Protein AF-A0A3D0FMK3-F1 (afdb_monomer_lite)

Secondary structure (DSSP, 8-state):
-----------TT--EEETTEEE-TT---EEEEETTS-EEEEE--SEEE--S-SEEEEEETTEEEEEE-

Radius of gyration: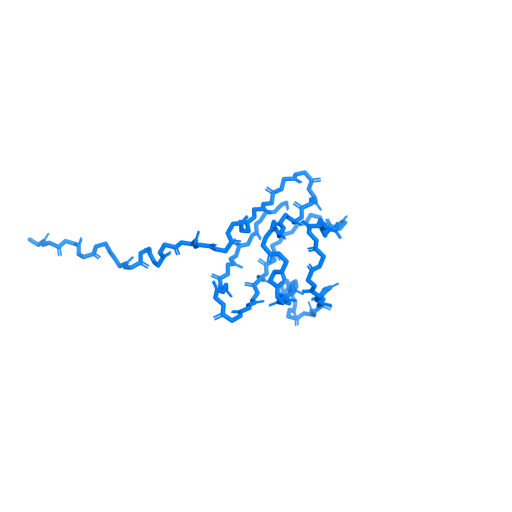 13.11 Å; chains: 1; bounding box: 31×27×36 Å

Structure (mmCIF, N/CA/C/O backbone):
data_AF-A0A3D0FMK3-F1
#
_entry.id   AF-A0A3D0FMK3-F1
#
loop_
_atom_site.group_PDB
_atom_site.id
_atom_site.type_symbol
_atom_site.label_atom_id
_atom_site.label_alt_id
_atom_site.label_comp_id
_atom_site.label_asym_id
_atom_site.label_entity_id
_atom_site.label_seq_id
_atom_site.pdbx_PDB_ins_code
_atom_site.Cartn_x
_atom_site.Cartn_y
_atom_site.Cartn_z
_atom_site.occupancy
_atom_site.B_iso_or_equiv
_atom_site.auth_seq_id
_atom_site.auth_comp_id
_atom_site.auth_asym_id
_atom_site.auth_atom_id
_atom_site.pdbx_PDB_model_num
ATOM 1 N N . GLU A 1 1 ? -21.874 14.878 -26.383 1.00 38.22 1 GLU A N 1
ATOM 2 C CA . GLU A 1 1 ? -21.074 15.043 -25.156 1.00 38.22 1 GLU A CA 1
ATOM 3 C C . GLU A 1 1 ? -20.131 13.858 -25.031 1.00 38.22 1 GLU A C 1
ATOM 5 O O . GLU A 1 1 ? -20.555 12.776 -24.646 1.00 38.22 1 GLU A O 1
ATOM 10 N N . GLU A 1 2 ? -18.883 14.030 -25.467 1.00 38.50 2 GLU A N 1
ATOM 11 C CA . GLU A 1 2 ? -17.803 13.077 -25.200 1.00 38.50 2 GLU A CA 1
ATOM 12 C C . GLU A 1 2 ? -17.456 13.180 -23.718 1.00 38.50 2 GLU A C 1
ATOM 14 O O . GLU A 1 2 ? -16.900 14.177 -23.258 1.00 38.50 2 GLU A O 1
ATOM 19 N N . THR A 1 3 ? -17.847 12.175 -22.942 1.00 42.06 3 THR A N 1
ATOM 20 C CA . THR A 1 3 ? -17.400 12.043 -21.560 1.00 42.06 3 THR A CA 1
ATOM 21 C C . THR A 1 3 ? -15.951 11.588 -21.620 1.00 42.06 3 THR A C 1
ATOM 23 O O . THR A 1 3 ? -15.669 10.406 -21.811 1.00 42.06 3 THR A O 1
ATOM 26 N N . SER A 1 4 ? -15.027 12.543 -21.517 1.00 44.00 4 SER A N 1
ATOM 27 C CA . SER A 1 4 ? -13.611 12.274 -21.303 1.00 44.00 4 SER A CA 1
ATOM 28 C C . SER A 1 4 ? -13.485 11.338 -20.105 1.00 44.00 4 SER A C 1
ATOM 30 O O . SER A 1 4 ? -13.685 11.744 -18.958 1.00 44.00 4 SER A O 1
ATOM 32 N N . LEU A 1 5 ? -13.209 10.064 -20.384 1.00 46.72 5 LEU A N 1
ATOM 33 C CA . LEU A 1 5 ? -12.725 9.090 -19.418 1.00 46.72 5 LEU A CA 1
ATOM 34 C C . LEU A 1 5 ? -11.428 9.666 -18.858 1.00 46.72 5 LEU A C 1
ATOM 36 O O . LEU A 1 5 ? -10.364 9.532 -19.456 1.00 46.72 5 LEU A O 1
ATOM 40 N N . ASN A 1 6 ? -11.563 10.409 -17.759 1.00 41.56 6 ASN A N 1
ATOM 41 C CA . ASN A 1 6 ? -10.462 10.996 -17.020 1.00 41.56 6 ASN A CA 1
ATOM 42 C C . ASN A 1 6 ? -9.417 9.913 -16.793 1.00 41.56 6 ASN A C 1
ATOM 44 O O . ASN A 1 6 ? -9.727 8.920 -16.137 1.00 41.56 6 ASN A O 1
ATOM 48 N N . ASN A 1 7 ? -8.236 10.127 -17.382 1.00 41.72 7 ASN A N 1
ATOM 49 C CA . ASN A 1 7 ? -6.965 9.469 -17.110 1.00 41.72 7 ASN A CA 1
ATOM 50 C C . ASN A 1 7 ? -7.074 8.382 -16.038 1.00 41.72 7 ASN A C 1
ATOM 52 O O . ASN A 1 7 ? -6.789 8.612 -14.863 1.00 41.72 7 ASN A O 1
ATOM 56 N N . VAL A 1 8 ? -7.423 7.168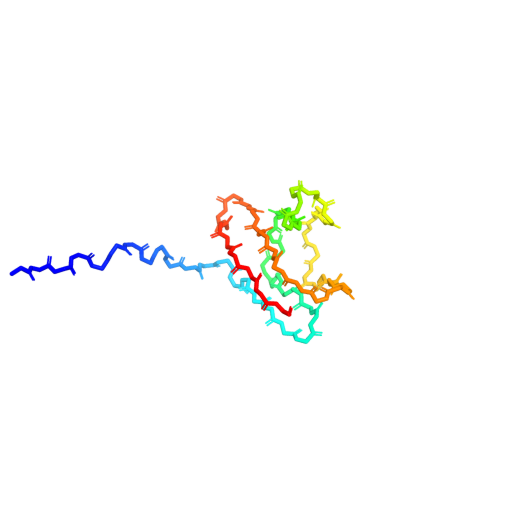 -16.463 1.00 46.62 8 VAL A N 1
ATOM 57 C CA . VAL A 1 8 ? -6.814 6.004 -15.835 1.00 46.62 8 VAL A CA 1
ATOM 58 C C . VAL A 1 8 ? -5.353 6.129 -16.242 1.00 46.62 8 VAL A C 1
ATOM 60 O O . VAL A 1 8 ? -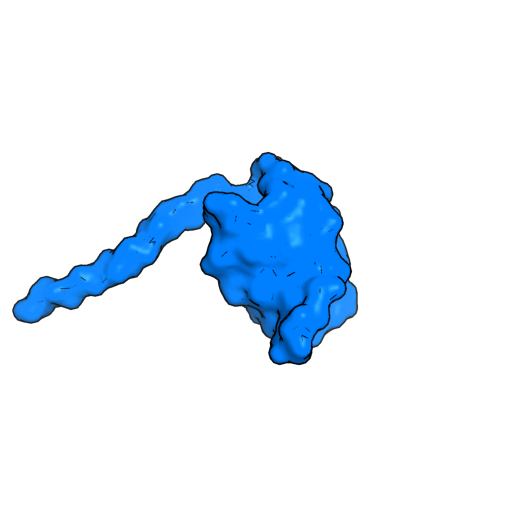4.958 5.659 -17.307 1.00 46.62 8 VAL A O 1
ATOM 63 N N . GLU A 1 9 ? -4.572 6.888 -15.465 1.00 50.66 9 GLU A N 1
ATOM 64 C CA . GLU A 1 9 ? -3.127 6.717 -15.459 1.00 50.66 9 GLU A CA 1
ATOM 65 C C . GLU A 1 9 ? -2.936 5.209 -15.375 1.00 50.66 9 GLU A C 1
ATOM 67 O O . GLU A 1 9 ? -3.419 4.588 -14.427 1.00 50.66 9 GLU A O 1
ATOM 72 N N . ASN A 1 10 ? -2.395 4.613 -16.440 1.00 48.59 10 ASN A N 1
ATOM 73 C CA . ASN A 1 10 ? -2.099 3.191 -16.473 1.00 48.59 10 ASN A CA 1
ATOM 74 C C . ASN A 1 10 ? -1.370 2.888 -15.169 1.00 48.59 10 ASN A C 1
ATOM 76 O O . ASN A 1 10 ? -0.247 3.354 -14.983 1.00 48.59 10 ASN A O 1
ATOM 80 N N . ASP A 1 11 ? -2.032 2.183 -14.255 1.00 58.50 11 ASP A N 1
ATOM 81 C CA . ASP A 1 11 ? -1.439 1.787 -12.992 1.00 58.50 11 ASP A CA 1
ATOM 82 C C . ASP A 1 11 ? -0.355 0.754 -13.321 1.00 58.50 11 ASP A C 1
ATOM 84 O O . ASP A 1 11 ? -0.589 -0.453 -13.362 1.00 58.50 11 ASP A O 1
ATOM 88 N N . THR A 1 12 ? 0.838 1.250 -13.645 1.00 63.03 12 THR A N 1
ATOM 89 C CA . THR A 1 12 ? 2.034 0.457 -13.940 1.00 63.03 12 THR A CA 1
ATOM 90 C C . THR A 1 12 ? 2.707 -0.027 -12.663 1.00 63.03 12 THR A C 1
ATOM 92 O O . THR A 1 12 ? 3.699 -0.754 -12.725 1.00 63.03 12 THR A O 1
ATOM 95 N N . SER A 1 13 ? 2.173 0.340 -11.493 1.00 71.44 13 SER A N 1
ATOM 96 C CA . SER A 1 13 ? 2.781 -0.003 -10.215 1.00 71.44 13 SER A CA 1
ATOM 97 C C . SER A 1 13 ? 2.722 -1.498 -9.922 1.00 71.44 13 SER A C 1
ATOM 99 O O . SER A 1 13 ? 3.576 -2.014 -9.198 1.00 71.44 13 SER A O 1
ATOM 101 N N . GLY A 1 14 ? 1.739 -2.202 -10.497 1.00 80.06 14 GLY A N 1
ATOM 102 C CA . GLY A 1 14 ? 1.470 -3.610 -10.209 1.00 80.06 14 GLY A CA 1
ATOM 103 C C . GLY A 1 14 ? 0.967 -3.848 -8.781 1.00 80.06 14 GLY A C 1
ATOM 104 O O . GLY A 1 14 ? 0.888 -5.000 -8.351 1.00 80.06 14 GLY A O 1
ATOM 105 N N . ILE A 1 15 ? 0.642 -2.781 -8.040 1.00 86.00 15 ILE A N 1
ATOM 106 C CA . ILE A 1 15 ? 0.162 -2.873 -6.666 1.00 86.00 15 ILE A CA 1
ATOM 107 C C . ILE A 1 15 ? -1.226 -3.517 -6.662 1.00 86.00 15 ILE A C 1
ATOM 109 O O . ILE A 1 15 ? -2.154 -3.066 -7.336 1.00 86.00 15 ILE A O 1
ATOM 113 N N . SER A 1 16 ? -1.386 -4.567 -5.866 1.00 87.50 16 SER A N 1
ATOM 114 C CA . SER A 1 16 ? -2.667 -5.253 -5.678 1.00 87.50 16 SER A CA 1
ATOM 115 C C . SER A 1 16 ? -2.840 -5.678 -4.226 1.00 87.50 16 SER A C 1
ATOM 117 O O . SER A 1 16 ? -1.891 -5.648 -3.449 1.00 87.50 16 SER A O 1
ATOM 119 N N . PHE A 1 17 ? -4.065 -6.017 -3.835 1.00 86.25 17 PHE A N 1
ATOM 120 C CA . PHE A 1 17 ? -4.371 -6.426 -2.469 1.00 86.25 17 PHE A CA 1
ATOM 121 C C . PHE A 1 17 ? -5.204 -7.699 -2.483 1.00 86.25 17 PHE A C 1
ATOM 123 O O . PHE A 1 17 ? -6.240 -7.735 -3.147 1.00 86.25 17 PHE A O 1
ATOM 130 N N . ILE A 1 18 ? -4.733 -8.734 -1.788 1.00 85.62 18 ILE A N 1
ATOM 131 C CA . ILE A 1 18 ? -5.342 -10.068 -1.768 1.00 85.62 18 ILE A CA 1
ATOM 132 C C . ILE A 1 18 ? -5.220 -10.623 -0.346 1.00 85.62 18 ILE A C 1
ATOM 134 O O . ILE A 1 18 ? -4.115 -10.688 0.183 1.00 85.62 18 ILE A O 1
ATOM 138 N N . ASP A 1 19 ? -6.345 -10.989 0.275 1.00 83.56 19 ASP A N 1
ATOM 139 C CA . ASP A 1 19 ? -6.411 -11.691 1.571 1.00 83.56 19 ASP A CA 1
ATOM 140 C C . ASP A 1 19 ? -5.519 -11.098 2.684 1.00 83.56 19 ASP A C 1
ATOM 142 O O . ASP A 1 19 ? -4.782 -11.802 3.373 1.00 83.56 19 ASP A O 1
ATOM 146 N N . GLY A 1 20 ? -5.551 -9.773 2.853 1.00 85.50 20 GLY A N 1
ATOM 147 C CA . GLY A 1 20 ? -4.767 -9.079 3.884 1.00 85.50 20 GLY A CA 1
ATOM 148 C C . GLY A 1 20 ? -3.314 -8.787 3.490 1.00 85.50 20 GLY A C 1
ATOM 149 O O . GLY A 1 20 ? -2.559 -8.224 4.286 1.00 85.50 20 GLY A O 1
ATOM 150 N N . VAL A 1 21 ? -2.907 -9.136 2.268 1.00 90.88 21 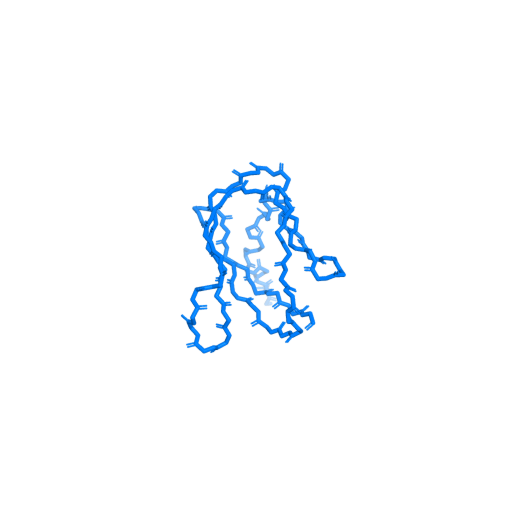VAL A N 1
ATOM 151 C CA . VAL A 1 21 ? -1.560 -8.906 1.743 1.00 90.88 21 VAL A CA 1
ATOM 152 C C . VAL A 1 21 ? -1.601 -7.859 0.636 1.00 90.88 21 VAL A C 1
ATOM 154 O O . VAL A 1 21 ? -2.224 -8.044 -0.409 1.00 90.88 21 VAL A O 1
ATOM 157 N N . LEU A 1 22 ? -0.878 -6.762 0.849 1.00 91.81 22 LEU A N 1
ATOM 158 C CA . LEU A 1 22 ? -0.551 -5.795 -0.188 1.00 91.81 22 LEU A CA 1
ATOM 159 C C . LEU A 1 22 ? 0.655 -6.316 -0.980 1.00 91.81 22 LEU A C 1
ATOM 161 O O . LEU A 1 22 ? 1.755 -6.470 -0.444 1.00 91.81 22 LEU A O 1
ATOM 165 N N . LEU A 1 23 ? 0.433 -6.587 -2.261 1.00 92.88 23 LEU A N 1
ATOM 166 C CA . LEU A 1 23 ? 1.444 -7.018 -3.214 1.00 92.88 23 LEU A CA 1
ATOM 167 C C . LEU A 1 23 ? 2.075 -5.793 -3.876 1.00 92.88 23 LEU A C 1
ATOM 169 O O . LEU A 1 23 ? 1.374 -4.953 -4.434 1.00 92.88 23 LEU A O 1
ATOM 173 N N . ASN A 1 24 ? 3.402 -5.723 -3.840 1.00 92.31 24 ASN A N 1
ATOM 174 C CA . ASN A 1 24 ? 4.230 -4.686 -4.455 1.00 92.31 24 ASN A CA 1
ATOM 175 C C . ASN A 1 24 ? 5.315 -5.357 -5.316 1.00 92.31 24 ASN A C 1
ATOM 177 O O . ASN A 1 24 ? 6.498 -5.357 -4.962 1.00 92.31 24 ASN A O 1
ATOM 181 N N . PRO A 1 25 ? 4.931 -5.999 -6.435 1.00 90.25 25 PRO A N 1
ATOM 182 C CA . PRO A 1 25 ? 5.833 -6.851 -7.214 1.00 90.25 25 PRO A CA 1
ATOM 183 C C . PRO A 1 25 ? 7.060 -6.095 -7.739 1.00 90.25 25 PRO A C 1
ATOM 185 O O . PRO A 1 25 ? 8.139 -6.671 -7.855 1.00 90.25 25 PRO A O 1
ATOM 188 N N . ASN A 1 26 ? 6.915 -4.791 -7.980 1.00 89.94 26 ASN A N 1
ATOM 189 C CA . ASN A 1 26 ? 7.971 -3.923 -8.489 1.00 89.94 26 ASN A CA 1
ATOM 190 C C . ASN A 1 26 ? 8.881 -3.338 -7.395 1.00 89.94 26 ASN A C 1
ATOM 192 O O . ASN A 1 26 ? 9.779 -2.562 -7.716 1.00 89.94 26 ASN A O 1
ATOM 196 N N . ARG A 1 27 ? 8.6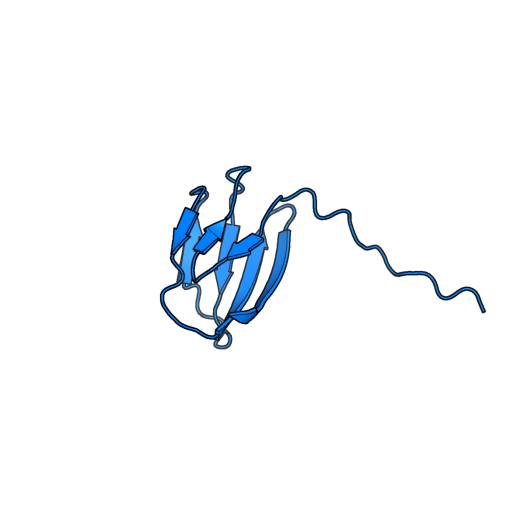67 -3.690 -6.116 1.00 91.50 27 ARG A N 1
ATOM 197 C CA . ARG A 1 27 ? 9.428 -3.168 -4.964 1.00 91.50 27 ARG A CA 1
ATOM 198 C C . ARG A 1 27 ? 9.537 -1.642 -4.983 1.00 91.50 27 ARG A C 1
ATOM 200 O O . ARG A 1 27 ? 10.607 -1.067 -4.770 1.00 91.50 27 ARG A O 1
ATOM 207 N N . LEU A 1 28 ? 8.419 -0.982 -5.275 1.00 91.25 28 LEU A N 1
ATOM 208 C CA . LEU A 1 28 ? 8.331 0.471 -5.242 1.00 91.25 28 LEU A CA 1
ATOM 209 C C . LEU A 1 28 ? 8.424 0.942 -3.794 1.00 91.25 28 LEU A C 1
ATOM 211 O O . LEU A 1 28 ? 7.868 0.305 -2.901 1.00 91.25 28 LEU A O 1
ATOM 215 N N . MET A 1 29 ? 9.098 2.067 -3.564 1.00 93.81 29 MET A N 1
ATOM 216 C CA . MET A 1 29 ? 9.047 2.737 -2.268 1.00 93.81 29 MET A CA 1
ATOM 217 C C . MET A 1 29 ? 7.639 3.303 -2.065 1.00 93.81 29 MET A C 1
ATOM 219 O O . MET A 1 29 ? 7.229 4.211 -2.796 1.00 93.81 29 MET A O 1
ATOM 223 N N . ILE A 1 30 ? 6.906 2.760 -1.095 1.00 93.31 30 ILE A N 1
ATOM 224 C CA . ILE A 1 30 ? 5.524 3.141 -0.802 1.00 93.31 30 ILE A CA 1
ATOM 225 C C . ILE A 1 30 ? 5.323 3.431 0.685 1.00 93.31 30 ILE A C 1
ATOM 227 O O . ILE A 1 30 ? 6.038 2.935 1.556 1.00 93.31 30 ILE A O 1
ATOM 231 N N . SER A 1 31 ? 4.292 4.212 0.979 1.00 94.62 31 SER A N 1
ATOM 232 C CA . SER A 1 31 ? 3.758 4.413 2.321 1.00 94.62 31 SER A CA 1
ATOM 233 C C . SER A 1 31 ? 2.282 4.027 2.349 1.00 94.62 31 SER A C 1
ATOM 235 O O . SER A 1 31 ? 1.538 4.323 1.417 1.00 94.62 31 SER A O 1
ATOM 237 N N . VAL A 1 32 ? 1.853 3.368 3.426 1.00 93.25 32 VAL A N 1
ATOM 238 C CA . VAL A 1 32 ? 0.459 2.949 3.626 1.00 93.25 32 VAL A CA 1
ATOM 239 C C . VAL A 1 32 ? -0.097 3.644 4.857 1.00 93.25 32 VAL A C 1
ATOM 241 O O . VAL A 1 32 ? 0.535 3.637 5.916 1.00 93.25 32 VAL A O 1
ATOM 244 N N . TYR A 1 33 ? -1.289 4.216 4.729 1.00 93.62 33 TYR A N 1
ATOM 245 C CA . TYR A 1 33 ? -1.973 4.962 5.778 1.00 93.62 33 TYR A CA 1
ATOM 246 C C . TYR A 1 33 ? -3.361 4.384 6.034 1.00 93.62 33 TYR A C 1
ATOM 248 O O . TYR A 1 33 ? -4.051 4.001 5.090 1.00 93.62 33 TYR A O 1
ATOM 256 N N . ASN A 1 34 ? -3.783 4.341 7.296 1.00 92.62 34 ASN A N 1
ATOM 257 C CA . ASN A 1 34 ? -5.164 4.016 7.654 1.00 92.62 34 ASN A CA 1
ATOM 258 C C . ASN A 1 34 ? -6.089 5.242 7.498 1.00 92.62 34 ASN A C 1
ATOM 260 O O . ASN A 1 34 ? -5.644 6.353 7.200 1.00 92.62 34 ASN A O 1
ATOM 264 N N . THR A 1 35 ? -7.389 5.059 7.732 1.00 90.56 35 THR A N 1
ATOM 265 C CA . THR A 1 35 ? -8.401 6.131 7.643 1.00 90.56 35 THR A CA 1
ATOM 266 C C . THR A 1 35 ? -8.222 7.259 8.659 1.00 90.56 35 THR A C 1
ATOM 268 O O . THR A 1 35 ? -8.744 8.350 8.446 1.00 90.56 35 THR A O 1
ATOM 271 N N . LEU A 1 36 ? -7.468 7.025 9.736 1.00 93.56 36 LEU A N 1
ATOM 272 C CA . LEU A 1 36 ? -7.104 8.044 10.723 1.00 93.56 36 LEU A CA 1
ATOM 273 C C . LEU A 1 36 ? -5.891 8.880 10.277 1.00 93.56 36 LEU A C 1
ATOM 275 O O . LEU A 1 36 ? -5.438 9.746 11.021 1.00 93.56 36 LEU A O 1
ATOM 279 N N . GLY A 1 37 ? -5.333 8.613 9.091 1.00 91.81 37 GLY A N 1
ATOM 280 C CA . GLY A 1 37 ? -4.128 9.271 8.584 1.00 91.81 37 GLY A CA 1
ATOM 281 C C . GLY A 1 37 ? -2.832 8.763 9.221 1.00 91.81 37 GLY A C 1
ATOM 282 O O . GLY A 1 37 ? -1.769 9.342 9.004 1.00 91.81 37 GLY A O 1
ATOM 283 N N . GLN A 1 38 ? -2.883 7.680 9.999 1.00 94.06 38 GLN A N 1
ATOM 284 C CA . GLN A 1 38 ? -1.697 7.091 10.616 1.00 94.06 38 GLN A CA 1
ATOM 285 C C . GLN A 1 38 ? -0.975 6.205 9.604 1.00 94.06 38 GLN A C 1
ATOM 287 O O . GLN A 1 38 ? -1.594 5.354 8.962 1.00 94.06 38 GLN A O 1
ATOM 292 N N . ARG A 1 39 ? 0.346 6.372 9.489 1.00 94.69 39 ARG A N 1
ATOM 293 C CA . ARG A 1 39 ? 1.181 5.524 8.635 1.00 94.69 39 ARG A CA 1
ATOM 294 C C . ARG A 1 39 ? 1.393 4.167 9.298 1.00 94.69 39 ARG A C 1
ATOM 296 O O . ARG A 1 39 ? 1.995 4.098 10.365 1.00 94.69 39 ARG A O 1
ATOM 303 N N . VAL A 1 40 ? 0.924 3.107 8.650 1.00 93.56 40 VAL A N 1
ATOM 304 C CA . VAL A 1 40 ? 1.032 1.722 9.136 1.00 93.56 40 VAL A CA 1
ATOM 305 C C . VAL A 1 40 ? 2.198 0.969 8.503 1.00 93.56 40 VAL A C 1
ATOM 307 O O . VAL A 1 40 ? 2.661 -0.019 9.060 1.00 93.56 40 VAL A O 1
ATOM 310 N N . TYR A 1 41 ? 2.697 1.445 7.362 1.00 94.38 41 TYR A N 1
ATOM 311 C CA . TYR A 1 41 ? 3.841 0.855 6.678 1.00 94.38 41 TYR A CA 1
ATOM 312 C C . TYR A 1 41 ? 4.590 1.902 5.841 1.00 94.38 41 TYR A C 1
ATOM 314 O O . TYR A 1 41 ? 3.988 2.852 5.333 1.00 94.38 41 TYR A O 1
ATOM 322 N N . ASN A 1 42 ? 5.906 1.727 5.718 1.00 95.31 42 ASN A N 1
ATOM 323 C CA . ASN A 1 42 ? 6.782 2.497 4.841 1.00 95.31 42 ASN A CA 1
ATOM 324 C C . ASN A 1 42 ? 7.969 1.624 4.428 1.00 95.31 42 ASN A C 1
ATOM 326 O O . ASN A 1 42 ? 8.764 1.252 5.290 1.00 95.31 42 ASN A O 1
ATOM 330 N N . GLY A 1 43 ? 8.092 1.322 3.142 1.00 95.44 43 GLY A N 1
ATOM 331 C CA . GLY A 1 43 ? 9.111 0.402 2.653 1.00 95.44 43 GLY A CA 1
ATOM 332 C C . GLY A 1 43 ? 8.894 0.012 1.199 1.00 95.44 43 GLY A C 1
ATOM 333 O O . GLY A 1 43 ? 8.150 0.668 0.467 1.00 95.44 43 GLY A O 1
ATOM 334 N N . ASN A 1 44 ? 9.574 -1.052 0.784 1.00 95.25 44 ASN A N 1
ATOM 335 C CA . ASN A 1 44 ? 9.550 -1.552 -0.587 1.00 95.25 44 ASN A CA 1
ATOM 336 C C . ASN A 1 44 ? 9.491 -3.086 -0.689 1.00 95.25 44 ASN A C 1
ATOM 338 O O . ASN A 1 44 ? 9.802 -3.663 -1.733 1.00 95.25 44 ASN A O 1
ATOM 342 N N . GLU A 1 45 ? 9.112 -3.758 0.393 1.00 95.50 45 GLU A N 1
ATOM 343 C CA . GLU A 1 45 ? 8.873 -5.192 0.430 1.00 95.50 45 GLU A CA 1
ATOM 344 C C . GLU A 1 45 ? 7.836 -5.597 -0.622 1.00 95.50 45 GLU A C 1
ATOM 346 O O . GLU A 1 45 ? 6.877 -4.876 -0.889 1.00 95.50 45 GLU A O 1
ATOM 351 N N . SER A 1 46 ? 8.018 -6.781 -1.214 1.00 93.44 46 SER A N 1
ATOM 352 C CA . SER A 1 46 ? 7.120 -7.278 -2.260 1.00 93.44 46 SER A CA 1
ATOM 353 C C . SER A 1 46 ? 5.782 -7.783 -1.726 1.00 93.44 46 SER A C 1
ATOM 355 O O . SER A 1 46 ? 4.813 -7.835 -2.477 1.00 93.44 46 SER A O 1
ATOM 357 N N . ASN A 1 47 ? 5.739 -8.168 -0.449 1.00 94.25 47 ASN A N 1
ATOM 358 C CA . ASN A 1 47 ? 4.554 -8.663 0.242 1.00 94.25 47 ASN A CA 1
ATOM 359 C C . ASN A 1 47 ? 4.469 -7.976 1.600 1.00 94.25 47 ASN A C 1
ATOM 361 O O . ASN A 1 47 ? 5.387 -8.095 2.414 1.00 94.25 47 ASN A O 1
ATOM 365 N N . ILE A 1 48 ? 3.377 -7.263 1.839 1.00 94.19 48 ILE A N 1
ATOM 366 C CA . ILE A 1 48 ? 3.199 -6.432 3.024 1.00 94.19 48 ILE A CA 1
ATOM 367 C C . ILE A 1 48 ? 1.899 -6.865 3.692 1.00 94.19 48 ILE A C 1
ATOM 369 O O . ILE A 1 48 ? 0.819 -6.710 3.127 1.00 94.19 48 ILE A O 1
ATOM 373 N N . HIS A 1 49 ? 2.003 -7.425 4.894 1.00 91.75 49 HIS A N 1
ATOM 374 C CA . HIS A 1 49 ? 0.838 -7.885 5.643 1.00 91.75 49 HIS A CA 1
ATOM 375 C C . HIS A 1 49 ? 0.157 -6.696 6.323 1.00 91.75 49 HIS A C 1
ATOM 377 O O . HIS A 1 49 ? 0.737 -6.056 7.202 1.00 91.75 49 HIS A O 1
ATOM 383 N N . ILE A 1 50 ? -1.085 -6.420 5.935 1.00 87.75 50 ILE A N 1
ATOM 384 C CA . ILE A 1 50 ? -1.950 -5.437 6.581 1.00 87.75 50 ILE A CA 1
ATOM 385 C C . ILE A 1 50 ? -2.952 -6.225 7.429 1.00 87.75 50 ILE A C 1
ATOM 387 O O . ILE A 1 50 ? -3.944 -6.749 6.938 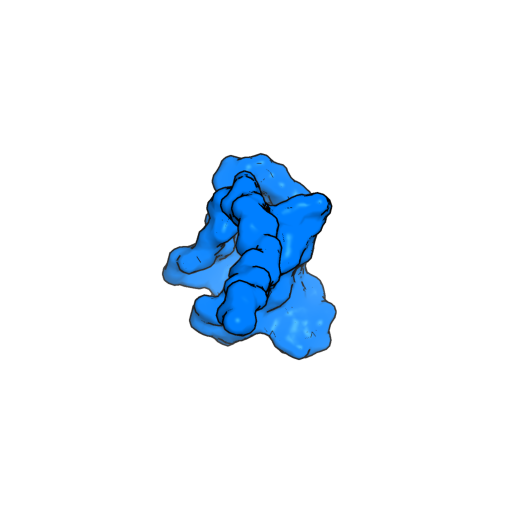1.00 87.75 50 ILE A O 1
ATOM 391 N N . GLY A 1 51 ? -2.641 -6.362 8.720 1.00 75.94 51 GLY A N 1
ATOM 392 C CA . GLY A 1 51 ? -3.332 -7.298 9.616 1.00 75.94 51 GLY A CA 1
ATOM 393 C C . GLY A 1 51 ? -4.745 -6.897 10.057 1.00 75.94 51 GLY A C 1
ATOM 394 O O . GLY A 1 51 ? -5.397 -7.684 10.735 1.00 75.94 51 GLY A O 1
ATOM 395 N N . ALA A 1 52 ? -5.222 -5.700 9.714 1.00 83.88 52 ALA A N 1
ATOM 396 C CA . ALA A 1 52 ? -6.565 -5.244 10.062 1.00 83.88 52 ALA A CA 1
ATOM 397 C C . ALA A 1 52 ? -7.408 -5.034 8.799 1.00 83.88 52 ALA A C 1
ATOM 399 O O . ALA A 1 52 ? -6.925 -4.509 7.798 1.00 83.88 52 ALA A O 1
ATOM 400 N N . HIS A 1 53 ? -8.678 -5.432 8.866 1.00 85.50 53 HIS A N 1
ATOM 401 C CA . HIS A 1 53 ? -9.662 -5.086 7.844 1.00 85.50 53 HIS A CA 1
ATOM 402 C C . HIS A 1 53 ? -9.943 -3.586 7.903 1.00 85.50 53 HIS A C 1
ATOM 404 O O . HIS A 1 53 ? -10.057 -3.001 8.986 1.00 85.50 53 HIS A O 1
ATOM 410 N N . GLY A 1 54 ? -10.038 -2.953 6.743 1.00 87.69 54 GLY A N 1
ATOM 411 C CA . GLY A 1 54 ? -10.262 -1.528 6.647 1.00 87.69 54 GLY A CA 1
ATOM 412 C C . GLY A 1 54 ? -9.904 -0.929 5.297 1.00 87.69 54 GLY A C 1
ATOM 413 O O . GLY A 1 54 ? -9.559 -1.593 4.321 1.00 87.69 54 GLY A O 1
ATOM 414 N N . VAL A 1 55 ? -9.999 0.397 5.263 1.00 89.56 55 VAL A N 1
ATOM 415 C CA . VAL A 1 55 ? -9.644 1.205 4.103 1.00 89.56 55 VAL A CA 1
ATOM 416 C C . VAL A 1 55 ? -8.263 1.810 4.314 1.00 89.56 55 VAL A C 1
ATOM 418 O O . VAL A 1 55 ? -7.995 2.428 5.346 1.00 89.56 55 VAL A O 1
ATOM 421 N N . TYR A 1 56 ? -7.417 1.680 3.300 1.00 91.38 56 TYR A N 1
ATOM 422 C CA . TYR A 1 56 ? -6.040 2.145 3.313 1.00 91.38 56 TYR A CA 1
ATOM 423 C C . TYR A 1 56 ? -5.746 3.040 2.114 1.00 91.38 56 TYR A C 1
ATOM 425 O O . TYR A 1 56 ? -6.251 2.826 1.010 1.00 91.38 56 TYR A O 1
ATOM 433 N N . CYS A 1 57 ? -4.908 4.047 2.339 1.00 91.06 57 CYS A N 1
ATOM 434 C CA . CYS A 1 57 ? -4.316 4.859 1.287 1.00 91.06 57 CYS A CA 1
ATOM 435 C C . CYS A 1 57 ? -2.877 4.396 1.063 1.00 91.06 57 CYS A C 1
ATOM 437 O O . CYS A 1 57 ? -2.100 4.343 2.016 1.00 91.06 57 CYS A O 1
ATOM 439 N N . VAL A 1 58 ? -2.531 4.064 -0.177 1.00 91.31 58 VAL A N 1
ATOM 440 C CA . VAL A 1 58 ? -1.177 3.701 -0.601 1.00 91.31 58 VAL A CA 1
ATOM 441 C C . VAL A 1 58 ? -0.637 4.819 -1.474 1.00 91.31 58 VAL A C 1
ATOM 443 O O . VAL A 1 58 ? -1.243 5.162 -2.493 1.00 91.31 58 VAL A O 1
ATOM 446 N N . THR A 1 59 ? 0.499 5.380 -1.074 1.00 89.44 59 THR A N 1
ATOM 447 C CA . THR A 1 59 ? 1.170 6.464 -1.792 1.00 89.44 59 THR A CA 1
ATOM 448 C C . THR A 1 59 ? 2.602 6.082 -2.154 1.00 89.44 59 THR A C 1
ATOM 450 O O . THR A 1 59 ? 3.264 5.341 -1.428 1.00 89.44 59 THR A O 1
ATOM 453 N N . GLY A 1 60 ? 3.092 6.588 -3.281 1.00 85.88 60 GLY A N 1
ATOM 454 C CA . GLY A 1 60 ? 4.448 6.381 -3.785 1.00 85.88 60 GLY A CA 1
ATOM 455 C C . GLY A 1 60 ? 4.700 7.236 -5.027 1.00 85.88 60 GLY A C 1
ATOM 456 O O . GLY A 1 60 ? 3.771 7.827 -5.572 1.00 85.88 60 GLY A O 1
ATOM 457 N N . ALA A 1 61 ? 5.948 7.291 -5.502 1.00 71.94 61 ALA A N 1
ATOM 458 C CA . ALA A 1 61 ? 6.353 8.150 -6.629 1.00 71.94 61 ALA A CA 1
ATOM 459 C C . ALA A 1 61 ? 5.555 7.918 -7.934 1.00 71.94 61 ALA A C 1
ATOM 461 O O . ALA A 1 61 ? 5.560 8.765 -8.822 1.00 71.94 61 ALA A O 1
ATOM 462 N N . SER A 1 62 ? 4.860 6.784 -8.048 1.00 69.44 62 SER A N 1
ATOM 463 C CA . SER A 1 62 ? 3.962 6.456 -9.164 1.00 69.44 62 SER A CA 1
ATOM 464 C C . SER A 1 62 ? 2.697 5.730 -8.690 1.00 69.44 62 SER A C 1
ATOM 466 O O . SER A 1 62 ? 2.111 4.953 -9.434 1.00 69.44 62 SER A O 1
ATOM 468 N N . VAL A 1 63 ? 2.309 5.924 -7.423 1.00 70.00 63 VAL A N 1
ATOM 469 C CA . VAL A 1 63 ? 1.175 5.223 -6.805 1.00 70.00 63 VAL A CA 1
ATOM 470 C C . VAL A 1 63 ? 0.360 6.209 -5.987 1.00 70.00 63 VAL A C 1
ATOM 472 O O . VAL A 1 63 ? 0.870 6.786 -5.032 1.00 70.00 63 VAL A O 1
ATOM 475 N N . ASN A 1 64 ? -0.918 6.359 -6.321 1.00 69.94 64 ASN A N 1
ATOM 476 C CA . ASN A 1 64 ? -1.914 6.984 -5.455 1.00 69.94 64 ASN A CA 1
ATOM 477 C C . ASN A 1 64 ? -3.173 6.118 -5.500 1.00 69.94 64 ASN A C 1
ATOM 479 O O . ASN A 1 64 ? -3.983 6.240 -6.417 1.00 69.94 64 ASN A O 1
ATOM 483 N N . ARG A 1 65 ? -3.321 5.195 -4.542 1.00 72.19 65 ARG A N 1
ATOM 484 C CA . ARG A 1 65 ? -4.387 4.185 -4.580 1.00 72.19 65 ARG A CA 1
ATOM 485 C C . ARG A 1 65 ? -5.111 4.062 -3.248 1.00 72.19 65 ARG A C 1
ATOM 487 O O . ARG A 1 65 ? -4.497 4.031 -2.186 1.00 72.19 65 ARG A O 1
ATOM 494 N N . LYS A 1 66 ? -6.435 3.933 -3.320 1.00 75.19 66 LYS A N 1
ATOM 495 C CA . LYS A 1 66 ? -7.286 3.549 -2.193 1.00 75.19 66 LYS A CA 1
ATOM 496 C C . LYS A 1 66 ? -7.566 2.052 -2.275 1.00 75.19 66 LYS A C 1
ATOM 498 O O . LYS A 1 66 ? -7.967 1.558 -3.326 1.00 75.19 66 LYS A O 1
ATOM 503 N N . ILE A 1 67 ? -7.362 1.345 -1.174 1.00 78.62 67 ILE A N 1
ATOM 504 C CA . ILE A 1 67 ? -7.588 -0.097 -1.054 1.00 78.62 67 ILE A CA 1
ATOM 505 C C . ILE A 1 67 ? -8.594 -0.324 0.072 1.00 78.62 67 ILE A C 1
ATOM 507 O O . ILE A 1 67 ? -8.546 0.374 1.082 1.00 78.62 67 ILE A O 1
ATOM 511 N N . ALA A 1 68 ? -9.522 -1.259 -0.112 1.00 73.31 68 ALA A N 1
ATOM 512 C CA . ALA A 1 68 ? -10.471 -1.688 0.910 1.00 73.31 68 ALA A CA 1
ATOM 513 C C . ALA A 1 68 ? -10.364 -3.208 1.074 1.00 73.31 68 ALA A C 1
ATOM 515 O O . ALA A 1 68 ? -10.344 -3.921 0.069 1.00 73.31 68 ALA A O 1
ATOM 516 N N . TYR A 1 69 ? -10.274 -3.660 2.323 1.00 68.25 69 TYR A N 1
ATOM 517 C CA . TYR A 1 69 ? -10.143 -5.055 2.744 1.00 68.25 69 TYR A CA 1
ATOM 518 C C . TYR A 1 69 ? -11.050 -5.351 3.938 1.00 68.25 69 TYR A C 1
ATOM 520 O O . TYR A 1 69 ? -11.201 -4.436 4.777 1.00 68.25 69 TYR A O 1
#

pLDDT: mean 80.21, std 17.33, range [38.22, 95.5]

Foldseek 3Di:
DPPPPPDPPPLPQPWDDDDQKTARQVQFFKWKAFPVRDTPDTGRDRIDGRPDFHWMFIDGPRDTDIDGD

Sequence (69 aa):
EETSLNNVENDTSGISFIDGVLLNPNRLMISVYNTLGQRVYNGNESNIHIGAHGVYCVTGASVNRKIAY